Protein AF-A0AAD5UDN9-F1 (afdb_monomer)

Foldseek 3Di:
DVVLLVCLVVDDLPPDPVLVVVVVVDDDDPLVSSLVVCCVPPNHDDPVVSVVVPPDDPPPDDPVNVVVCVVVVHDDPPDDDDDPDDDPDDDDDPDDDDDDPPPD

Secondary structure (DSSP, 8-state):
-HHHHHHHHHS-TTT-HHHHHHHTT--S-HHHHHHHHHHHHT----HHHHHHHHS-------HHHHHHHHHHTPPPTTPPPPP-----SPPPP-PPPPPPTT--

Sequence (104 aa):
MERIFERFDSYDFDKDERFQKGKASLAGDILQIKHFYYSKYFEKFDFQEYLDWKKPKEQKLSFQDIMEKIQKGEEIPGIKQIPNTVHETSSSSNINPIKKPWEQ

Mean predicted aligned error: 13.14 Å

Organism: NCBI:txid261099

pLDDT: mean 83.96, std 6.28, range [60.5, 91.81]

InterPro domains:
  IPR040554 Peroxisomal membrane protein PEX14-like, KPWE domain [PF17733] (59-104)
  IPR058841 PEX14-like, helix-turn-helix domain [PF25871] (2-56)

Solvent-accessible surface area (backbone atoms only — not comparable to full-atom values): 7057 Å² total; per-residue (Å²): 113,70,73,55,51,54,50,59,73,70,50,67,62,84,79,35,63,69,53,51,63,48,51,77,75,52,90,73,62,66,66,61,53,50,50,52,51,45,37,72,76,76,58,75,74,62,69,67,60,50,53,57,67,68,42,78,76,78,82,78,71,50,73,67,57,50,50,51,32,57,76,74,67,49,84,65,88,93,63,81,81,79,73,92,72,74,80,88,68,83,81,76,83,87,73,78,82,77,80,59,96,81,75,119

Structure (mmCIF, N/CA/C/O backbone):
data_AF-A0AAD5UDN9-F1
#
_entry.id   AF-A0AAD5UDN9-F1
#
loop_
_atom_site.group_PDB
_atom_site.id
_atom_site.type_symbol
_atom_site.label_atom_id
_atom_site.label_alt_id
_atom_site.label_comp_id
_atom_site.label_asym_id
_atom_site.label_entity_id
_atom_site.label_seq_id
_atom_site.pdbx_PDB_ins_code
_atom_site.Cartn_x
_atom_site.Cartn_y
_atom_site.Cartn_z
_atom_site.occupancy
_atom_site.B_iso_or_equiv
_atom_site.auth_seq_id
_atom_site.auth_comp_id
_atom_site.auth_asym_id
_atom_site.auth_atom_id
_atom_site.pdbx_PDB_model_num
ATOM 1 N N . MET A 1 1 ? 5.109 10.119 -9.798 1.00 60.50 1 MET A N 1
ATOM 2 C CA . MET A 1 1 ? 5.297 9.022 -8.834 1.00 60.50 1 MET A CA 1
ATOM 3 C C . MET A 1 1 ? 4.543 7.779 -9.294 1.00 60.50 1 MET A C 1
ATOM 5 O O . MET A 1 1 ? 5.191 6.889 -9.818 1.00 60.50 1 MET A O 1
ATOM 9 N N . GLU A 1 2 ? 3.204 7.760 -9.279 1.00 71.12 2 GLU A N 1
ATOM 10 C CA . GLU A 1 2 ? 2.396 6.557 -9.605 1.00 71.12 2 GLU A CA 1
ATOM 11 C C . GLU A 1 2 ? 2.699 5.924 -10.979 1.00 71.12 2 GLU A C 1
ATOM 13 O O . GLU A 1 2 ? 2.887 4.715 -11.075 1.00 71.12 2 GLU A O 1
ATOM 18 N N . ARG A 1 3 ? 2.886 6.738 -12.032 1.00 82.25 3 ARG A N 1
ATOM 19 C CA . ARG A 1 3 ? 3.240 6.240 -13.380 1.00 82.25 3 ARG A CA 1
ATOM 20 C C . ARG A 1 3 ? 4.551 5.444 -13.434 1.00 82.25 3 ARG A C 1
ATOM 22 O O . ARG A 1 3 ? 4.742 4.660 -14.357 1.00 82.25 3 ARG A O 1
ATOM 29 N N . ILE A 1 4 ? 5.485 5.686 -12.512 1.00 86.00 4 ILE A N 1
ATOM 30 C CA . ILE A 1 4 ? 6.769 4.969 -12.466 1.00 86.00 4 ILE A CA 1
ATOM 31 C C . ILE A 1 4 ? 6.551 3.577 -11.869 1.00 86.00 4 ILE A C 1
ATOM 33 O O . ILE A 1 4 ? 7.089 2.608 -12.398 1.00 86.00 4 ILE A O 1
ATOM 37 N N . PHE A 1 5 ? 5.712 3.469 -10.834 1.00 88.19 5 PHE A N 1
ATOM 38 C CA . PHE A 1 5 ? 5.360 2.198 -10.198 1.00 88.19 5 PHE A CA 1
ATOM 39 C C . PHE A 1 5 ? 4.589 1.283 -11.151 1.00 88.19 5 PHE A C 1
ATOM 41 O O . PHE A 1 5 ? 4.925 0.110 -11.273 1.00 88.19 5 PHE A O 1
ATOM 48 N N . GLU A 1 6 ? 3.635 1.834 -11.907 1.00 87.06 6 GLU A N 1
ATOM 49 C CA . GLU A 1 6 ? 2.910 1.092 -12.948 1.00 87.06 6 GLU A CA 1
ATOM 50 C C . GLU A 1 6 ? 3.853 0.556 -14.031 1.00 87.06 6 GLU A C 1
ATOM 52 O O . GLU A 1 6 ? 3.764 -0.604 -14.431 1.00 87.06 6 GLU A O 1
ATOM 57 N N . ARG A 1 7 ? 4.799 1.388 -14.486 1.00 89.06 7 ARG A N 1
ATOM 58 C CA . ARG A 1 7 ? 5.800 0.975 -15.478 1.00 89.06 7 ARG A CA 1
ATOM 59 C C . ARG A 1 7 ? 6.713 -0.114 -14.936 1.00 89.06 7 ARG A C 1
ATOM 61 O O . ARG A 1 7 ? 6.975 -1.073 -15.656 1.00 89.06 7 ARG A O 1
ATOM 68 N N . PHE A 1 8 ? 7.150 0.017 -13.685 1.00 90.44 8 PHE A N 1
ATOM 69 C CA . PHE A 1 8 ? 7.945 -0.991 -12.993 1.00 90.44 8 PHE A CA 1
ATOM 70 C C . PHE A 1 8 ? 7.213 -2.338 -12.905 1.00 90.44 8 PHE A C 1
ATOM 72 O O . PHE A 1 8 ? 7.814 -3.361 -13.220 1.00 90.44 8 PHE A O 1
ATOM 79 N N . ASP A 1 9 ? 5.921 -2.350 -12.559 1.00 87.88 9 ASP A N 1
ATOM 80 C CA . ASP A 1 9 ? 5.119 -3.583 -12.482 1.00 87.88 9 ASP A CA 1
ATOM 81 C C . ASP A 1 9 ? 4.825 -4.184 -13.868 1.00 87.88 9 ASP A C 1
ATOM 83 O O . ASP A 1 9 ? 4.791 -5.403 -14.022 1.00 87.88 9 ASP A O 1
ATOM 87 N N . SER A 1 10 ? 4.659 -3.342 -14.893 1.00 89.62 10 SER A N 1
ATOM 88 C CA . SER A 1 10 ? 4.441 -3.785 -16.280 1.00 89.62 10 SER A CA 1
ATOM 89 C C . SER A 1 10 ? 5.710 -4.267 -16.994 1.00 89.62 10 SER A C 1
ATOM 91 O O . SER A 1 10 ? 5.630 -4.822 -18.092 1.00 89.62 10 SER A O 1
ATOM 93 N N . TYR A 1 11 ? 6.886 -4.018 -16.413 1.00 89.12 11 TYR A N 1
ATOM 94 C CA . TYR A 1 11 ? 8.158 -4.318 -17.051 1.00 89.12 11 TYR A CA 1
ATOM 95 C C . TYR A 1 11 ? 8.469 -5.819 -17.008 1.00 89.12 11 TYR A C 1
ATOM 97 O O . TYR A 1 11 ? 8.451 -6.462 -15.958 1.00 89.12 11 TYR A O 1
ATOM 105 N N . ASP A 1 12 ? 8.805 -6.378 -18.169 1.00 89.06 12 ASP A N 1
ATOM 106 C CA . ASP A 1 12 ? 9.090 -7.802 -18.334 1.00 89.06 12 ASP A CA 1
ATOM 107 C C . ASP A 1 12 ? 10.557 -8.117 -17.986 1.00 89.06 12 ASP A C 1
ATOM 109 O O . ASP A 1 12 ? 11.443 -8.153 -18.843 1.00 89.06 12 ASP A O 1
ATOM 113 N N . PHE A 1 13 ? 10.814 -8.337 -16.695 1.00 87.69 13 PHE A N 1
ATOM 114 C CA . PHE A 1 13 ? 12.138 -8.705 -16.175 1.00 87.69 13 PHE A CA 1
ATOM 115 C C . PHE A 1 13 ? 12.612 -10.098 -16.621 1.00 87.69 13 PHE A C 1
ATOM 117 O O . PHE A 1 13 ? 13.796 -10.412 -16.477 1.00 87.69 13 PHE A O 1
ATOM 124 N N . ASP A 1 14 ? 11.721 -10.952 -17.128 1.00 86.12 14 ASP A N 1
ATOM 125 C CA . ASP A 1 14 ? 12.066 -12.320 -17.524 1.00 86.12 14 ASP A CA 1
ATOM 126 C C . ASP A 1 14 ? 12.616 -12.392 -18.948 1.00 86.12 14 ASP A C 1
ATOM 128 O O . ASP A 1 14 ? 13.490 -13.215 -19.223 1.00 86.12 14 ASP A O 1
ATOM 132 N N . LYS A 1 15 ? 12.205 -11.471 -19.825 1.00 88.19 15 LYS A N 1
ATOM 133 C CA . LYS A 1 15 ? 12.804 -11.323 -21.161 1.00 88.19 15 LYS A CA 1
ATOM 134 C C . LYS A 1 15 ? 14.144 -10.589 -21.168 1.00 88.19 15 LYS A C 1
ATOM 136 O O . LYS A 1 15 ? 14.882 -10.702 -22.146 1.00 88.19 15 LYS A O 1
ATOM 141 N N . ASP A 1 16 ? 14.475 -9.833 -20.123 1.00 89.06 16 ASP A N 1
ATOM 142 C CA . ASP A 1 16 ? 15.747 -9.109 -20.071 1.00 89.06 16 ASP A CA 1
ATOM 143 C C . ASP A 1 16 ? 16.912 -10.029 -19.656 1.00 89.06 16 ASP A C 1
ATOM 145 O O . ASP A 1 16 ? 17.125 -10.340 -18.480 1.00 89.06 16 ASP A O 1
ATOM 149 N N . GLU A 1 17 ? 17.731 -10.425 -20.634 1.00 87.44 17 GLU A N 1
ATOM 150 C CA . GLU A 1 17 ? 18.918 -11.249 -20.396 1.00 87.44 17 GLU A CA 1
ATOM 151 C C . GLU A 1 17 ? 19.942 -10.611 -19.450 1.00 87.44 17 GLU A C 1
ATOM 153 O O . GLU A 1 17 ? 20.649 -11.329 -18.737 1.00 87.44 17 GLU A O 1
ATOM 158 N N . ARG A 1 18 ? 20.070 -9.277 -19.446 1.00 85.88 18 ARG A N 1
ATOM 159 C CA . ARG A 1 18 ? 21.033 -8.573 -18.583 1.00 85.88 18 ARG A CA 1
ATOM 160 C C . ARG A 1 18 ? 20.602 -8.687 -17.132 1.00 85.88 18 ARG A C 1
ATOM 162 O O . ARG A 1 18 ? 21.443 -8.922 -16.262 1.00 85.88 18 ARG A O 1
ATOM 169 N N . PHE A 1 19 ? 19.299 -8.565 -16.893 1.00 89.31 19 PHE A N 1
ATOM 170 C CA . PHE A 1 19 ? 18.721 -8.773 -15.576 1.00 89.31 19 PHE A CA 1
ATOM 171 C C . PHE A 1 19 ? 18.906 -10.220 -15.113 1.00 89.31 19 PHE A C 1
ATOM 173 O O . PHE A 1 19 ? 19.415 -10.437 -14.018 1.00 89.31 19 PHE A O 1
ATOM 180 N N . GLN A 1 20 ? 18.583 -11.212 -15.948 1.00 87.75 20 GLN A N 1
ATOM 181 C CA . GLN A 1 20 ? 18.685 -12.630 -15.569 1.00 87.75 20 GLN A CA 1
ATOM 182 C C . GLN A 1 20 ? 20.132 -13.074 -15.303 1.00 87.75 20 GLN A C 1
ATOM 184 O O . GLN A 1 20 ? 20.402 -13.730 -14.295 1.00 87.75 20 GLN A O 1
ATOM 189 N N . LYS A 1 21 ? 21.083 -12.652 -16.150 1.00 87.00 21 LYS A N 1
ATOM 190 C CA . LYS A 1 21 ? 22.521 -12.900 -15.936 1.00 87.00 21 LYS A CA 1
ATOM 191 C C . LYS A 1 21 ? 23.007 -12.265 -14.629 1.00 87.00 21 LYS A C 1
ATOM 193 O O . LYS A 1 21 ? 23.747 -12.898 -13.882 1.00 87.00 21 LYS A O 1
ATOM 198 N N . GLY A 1 22 ? 22.563 -11.041 -14.329 1.00 83.88 22 GLY A N 1
ATOM 199 C CA . GLY A 1 22 ? 22.891 -10.351 -13.079 1.00 83.88 22 GLY A CA 1
ATOM 200 C C . GLY A 1 22 ? 22.257 -11.001 -11.846 1.00 83.88 22 GLY A C 1
ATOM 201 O O . GLY A 1 22 ? 22.934 -11.203 -10.842 1.00 83.88 22 GLY A O 1
ATOM 202 N N . LYS A 1 23 ? 20.982 -11.392 -11.933 1.00 84.00 23 LYS A N 1
ATOM 203 C CA . LYS A 1 23 ? 20.211 -12.023 -10.853 1.00 84.00 23 LYS A CA 1
ATOM 204 C C . LYS A 1 23 ? 20.863 -13.312 -10.348 1.00 84.00 23 LYS A C 1
ATOM 206 O O . LYS A 1 23 ? 20.843 -13.546 -9.149 1.00 84.00 23 LYS A O 1
ATOM 211 N N . ALA A 1 24 ? 21.482 -14.108 -11.222 1.00 81.50 24 ALA A N 1
ATOM 212 C CA . ALA A 1 24 ? 22.198 -15.323 -10.819 1.00 81.50 24 ALA A CA 1
ATOM 213 C C . ALA A 1 24 ? 23.423 -15.049 -9.923 1.00 81.50 24 ALA A C 1
ATOM 215 O O . ALA A 1 24 ? 23.836 -15.920 -9.162 1.00 81.50 24 ALA A O 1
ATOM 216 N N . SER A 1 25 ? 24.000 -13.847 -10.008 1.00 81.19 25 SER A N 1
ATOM 217 C CA . SER A 1 25 ? 25.181 -13.451 -9.237 1.00 81.19 25 SER A CA 1
ATOM 218 C C . SER A 1 25 ? 24.844 -12.691 -7.951 1.00 81.19 25 SER A C 1
ATOM 220 O O . SER A 1 25 ? 25.738 -12.473 -7.133 1.00 81.19 25 SER A O 1
ATOM 222 N N . LEU A 1 26 ? 23.594 -12.253 -7.776 1.00 82.62 26 LEU A N 1
ATOM 223 C CA . LEU A 1 26 ? 23.148 -11.524 -6.592 1.00 82.62 26 LEU A CA 1
ATOM 224 C C . LEU A 1 26 ? 22.384 -12.464 -5.657 1.00 82.62 26 LEU A C 1
ATOM 226 O O . LEU A 1 26 ? 21.389 -13.070 -6.042 1.00 82.62 26 LEU A O 1
ATOM 230 N N . ALA A 1 27 ? 22.813 -12.528 -4.399 1.00 76.94 27 ALA A N 1
ATOM 231 C CA . ALA A 1 27 ? 22.027 -13.122 -3.326 1.00 76.94 27 ALA A CA 1
ATOM 232 C C . ALA A 1 27 ? 21.176 -12.022 -2.675 1.00 76.94 27 ALA A C 1
ATOM 234 O O . ALA A 1 27 ? 21.721 -11.051 -2.150 1.00 76.94 27 ALA A O 1
ATOM 235 N N . GLY A 1 28 ? 19.850 -12.143 -2.728 1.00 79.38 28 GLY A N 1
ATOM 236 C CA . GLY A 1 28 ? 18.947 -11.158 -2.133 1.00 79.38 28 GLY A CA 1
ATOM 237 C C . GLY A 1 28 ? 17.495 -11.327 -2.563 1.00 79.38 28 GLY A C 1
ATOM 238 O O . GLY A 1 28 ? 17.175 -12.166 -3.406 1.00 79.38 28 GLY A O 1
ATOM 239 N N . ASP A 1 29 ? 16.620 -10.511 -1.975 1.00 87.38 29 ASP A N 1
ATOM 240 C CA . ASP A 1 29 ? 15.215 -10.464 -2.362 1.00 87.38 29 ASP A CA 1
ATOM 241 C C . ASP A 1 29 ? 15.084 -9.966 -3.807 1.00 87.38 29 ASP A C 1
ATOM 243 O O . ASP A 1 29 ? 15.628 -8.928 -4.203 1.00 87.38 29 ASP A O 1
ATOM 247 N N . ILE A 1 30 ? 14.336 -10.720 -4.609 1.00 87.94 30 ILE A N 1
ATOM 248 C CA . ILE A 1 30 ? 14.166 -10.458 -6.033 1.00 87.94 30 ILE A CA 1
ATOM 249 C C . ILE A 1 30 ? 13.556 -9.079 -6.281 1.0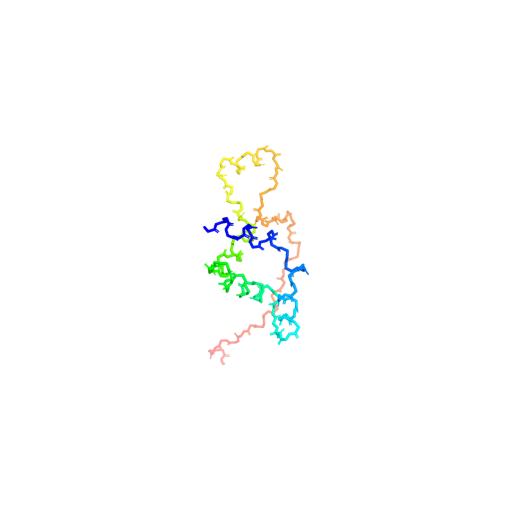0 87.94 30 ILE A C 1
ATOM 251 O O . ILE A 1 30 ? 13.882 -8.438 -7.278 1.00 87.94 30 ILE A O 1
ATOM 255 N N . LEU A 1 31 ? 12.700 -8.604 -5.374 1.00 89.44 31 LEU A N 1
ATOM 256 C CA . LEU A 1 31 ? 12.033 -7.317 -5.505 1.00 89.44 31 LEU A CA 1
ATOM 257 C C . LEU A 1 31 ? 13.017 -6.151 -5.334 1.00 89.44 31 LEU A C 1
ATOM 259 O O . LEU A 1 31 ? 12.978 -5.195 -6.110 1.00 89.44 31 LEU A O 1
ATOM 263 N N . GLN A 1 32 ? 13.954 -6.267 -4.391 1.00 87.06 32 GLN A N 1
ATOM 264 C CA . GLN A 1 32 ? 15.025 -5.286 -4.200 1.00 87.06 32 GLN A CA 1
ATOM 265 C C . GLN A 1 32 ? 15.990 -5.270 -5.390 1.00 87.06 32 GLN A C 1
ATOM 267 O O . GLN A 1 32 ? 16.401 -4.202 -5.844 1.00 87.06 32 GLN A O 1
ATOM 272 N N . ILE A 1 33 ? 16.305 -6.444 -5.947 1.00 89.56 33 ILE A N 1
ATOM 273 C CA . ILE A 1 33 ? 17.151 -6.563 -7.143 1.00 89.56 33 ILE A CA 1
ATOM 274 C C . ILE A 1 33 ? 16.458 -5.929 -8.360 1.00 89.56 33 ILE A C 1
ATOM 276 O O . ILE A 1 33 ? 17.091 -5.171 -9.098 1.00 89.56 33 ILE A O 1
ATOM 280 N N . LYS A 1 34 ? 15.152 -6.177 -8.547 1.00 90.19 34 LYS A N 1
ATOM 281 C CA . LYS A 1 34 ? 14.338 -5.524 -9.588 1.00 90.19 34 LYS A CA 1
ATOM 282 C C . LYS A 1 34 ? 14.345 -4.006 -9.425 1.00 90.19 34 LYS A C 1
ATOM 284 O O . LYS A 1 34 ? 14.631 -3.303 -10.392 1.00 90.19 34 LYS A O 1
ATOM 289 N N . HIS A 1 35 ? 14.092 -3.507 -8.213 1.00 89.25 35 HIS A N 1
ATOM 290 C CA . HIS A 1 35 ? 14.139 -2.076 -7.905 1.00 89.25 35 HIS A CA 1
ATOM 291 C C . HIS A 1 35 ? 15.505 -1.476 -8.260 1.00 89.25 35 HIS A C 1
ATOM 293 O O . HIS A 1 35 ? 15.578 -0.469 -8.960 1.00 89.25 35 HIS A O 1
ATOM 299 N N . PHE A 1 36 ? 16.597 -2.104 -7.814 1.00 89.19 36 PHE A N 1
ATOM 300 C CA . PHE A 1 36 ? 17.951 -1.620 -8.082 1.00 89.19 36 PHE A CA 1
ATOM 301 C C . PHE A 1 36 ? 18.259 -1.571 -9.582 1.00 89.19 36 PHE A C 1
ATOM 303 O O . PHE A 1 36 ? 18.798 -0.577 -10.071 1.00 89.19 36 PHE A O 1
ATOM 310 N N . TYR A 1 37 ? 17.883 -2.614 -10.326 1.00 90.06 37 TYR A N 1
ATOM 311 C CA . TYR A 1 37 ? 18.036 -2.643 -11.778 1.00 90.06 37 TYR A CA 1
ATOM 312 C C . TYR A 1 37 ? 17.258 -1.506 -12.440 1.00 90.06 37 TYR A C 1
ATOM 314 O O . TYR A 1 37 ? 17.825 -0.722 -13.202 1.00 90.06 37 TYR A O 1
ATOM 322 N N . TYR A 1 38 ? 15.978 -1.367 -12.106 1.00 88.06 38 TYR A N 1
ATOM 323 C CA . TYR A 1 38 ? 15.128 -0.354 -12.715 1.00 88.06 38 TYR A CA 1
ATOM 324 C C . TYR A 1 38 ? 15.602 1.069 -12.381 1.00 88.06 38 TYR A C 1
ATOM 326 O O . TYR A 1 38 ? 15.706 1.913 -13.271 1.00 88.06 38 TYR A O 1
ATOM 334 N N . SER A 1 39 ? 16.004 1.306 -11.128 1.00 88.69 39 SER A N 1
ATOM 335 C CA . SER A 1 39 ? 16.589 2.575 -10.686 1.00 88.69 39 SER A CA 1
ATOM 336 C C . SER A 1 39 ? 17.910 2.902 -11.384 1.00 88.69 39 SER A C 1
ATOM 338 O O . SER A 1 39 ? 18.256 4.079 -11.490 1.00 88.69 39 SER A O 1
ATOM 340 N N . LYS A 1 40 ? 18.672 1.893 -11.822 1.00 86.88 40 LYS A N 1
ATOM 341 C CA . LYS A 1 40 ? 19.956 2.079 -12.508 1.00 86.88 40 LYS A CA 1
ATOM 342 C C . LYS A 1 40 ? 19.793 2.449 -13.983 1.00 86.88 40 LYS A C 1
ATOM 344 O O . LYS A 1 40 ? 20.614 3.207 -14.492 1.00 86.88 40 LYS A O 1
ATOM 349 N N . TYR A 1 41 ? 18.789 1.900 -14.667 1.00 81.94 41 TYR A N 1
ATOM 350 C CA . TYR A 1 41 ? 18.650 2.031 -16.126 1.00 81.94 41 TYR A CA 1
ATOM 351 C C . TYR A 1 41 ? 17.543 2.978 -16.588 1.00 81.94 41 TYR A C 1
ATOM 353 O O . TYR A 1 41 ? 17.615 3.461 -17.716 1.00 81.94 41 TYR A O 1
ATOM 361 N N . PHE A 1 42 ? 16.543 3.249 -15.752 1.00 82.94 42 PHE A N 1
ATOM 362 C CA . PHE A 1 42 ? 15.403 4.083 -16.125 1.00 82.94 42 PHE A CA 1
ATOM 363 C C . PHE A 1 42 ? 15.348 5.344 -15.273 1.00 82.94 42 PHE A C 1
ATOM 365 O O . PHE A 1 42 ? 15.820 6.402 -15.680 1.00 82.94 42 PHE A O 1
ATOM 372 N N . GLU A 1 43 ? 14.766 5.230 -14.085 1.00 80.50 43 GLU A N 1
ATOM 373 C CA . GLU A 1 43 ? 14.503 6.359 -13.208 1.00 80.50 43 GLU A CA 1
ATOM 374 C C . GLU A 1 43 ? 14.562 5.887 -11.760 1.00 80.50 43 GLU A C 1
ATOM 376 O O . GLU A 1 43 ? 14.027 4.831 -11.413 1.00 80.50 43 GLU A O 1
ATOM 381 N N . LYS A 1 44 ? 15.242 6.663 -10.916 1.00 87.25 44 LYS A N 1
ATOM 382 C CA . LYS A 1 44 ? 15.315 6.400 -9.480 1.00 87.25 44 LYS A CA 1
ATOM 383 C C . LYS A 1 44 ? 13.973 6.729 -8.830 1.00 87.25 44 LYS A C 1
ATOM 385 O O . LYS A 1 44 ? 13.430 7.808 -9.049 1.00 87.25 44 LYS A O 1
ATOM 390 N N . PHE A 1 45 ? 13.468 5.822 -8.009 1.00 87.06 45 PHE A N 1
ATOM 391 C CA . PHE A 1 45 ? 12.280 6.039 -7.192 1.00 87.06 45 PHE A CA 1
ATOM 392 C C . PHE A 1 45 ? 12.493 5.431 -5.807 1.00 87.06 45 PHE A C 1
ATOM 394 O O . PHE A 1 45 ? 13.458 4.697 -5.599 1.00 87.06 45 PHE A O 1
ATOM 401 N N . ASP A 1 46 ? 11.641 5.794 -4.852 1.00 89.44 46 ASP A N 1
ATOM 402 C CA . ASP A 1 46 ? 11.755 5.305 -3.484 1.00 89.44 46 ASP A CA 1
ATOM 403 C C . ASP A 1 46 ? 11.076 3.933 -3.329 1.00 89.44 46 ASP A C 1
ATOM 405 O O . ASP A 1 46 ? 9.920 3.733 -3.714 1.00 89.44 46 ASP A O 1
ATOM 409 N N . PHE A 1 47 ? 11.808 2.967 -2.770 1.00 88.25 47 PHE A N 1
ATOM 410 C CA . PHE A 1 47 ? 11.302 1.608 -2.588 1.00 88.25 47 PHE A CA 1
ATOM 411 C C . PHE A 1 47 ? 10.172 1.535 -1.555 1.00 88.25 47 PHE A C 1
ATOM 413 O O . PHE A 1 47 ? 9.235 0.750 -1.716 1.00 88.25 47 PHE A O 1
ATOM 420 N N . GLN A 1 48 ? 10.249 2.352 -0.504 1.00 88.31 48 GLN A N 1
ATOM 421 C CA . GLN A 1 48 ? 9.242 2.403 0.547 1.00 88.31 48 GLN A CA 1
ATOM 422 C C . GLN A 1 48 ? 7.928 2.970 0.002 1.00 88.31 48 GLN A C 1
ATOM 424 O O . GLN A 1 48 ? 6.863 2.427 0.292 1.00 88.31 48 GLN A O 1
ATOM 429 N N . GLU A 1 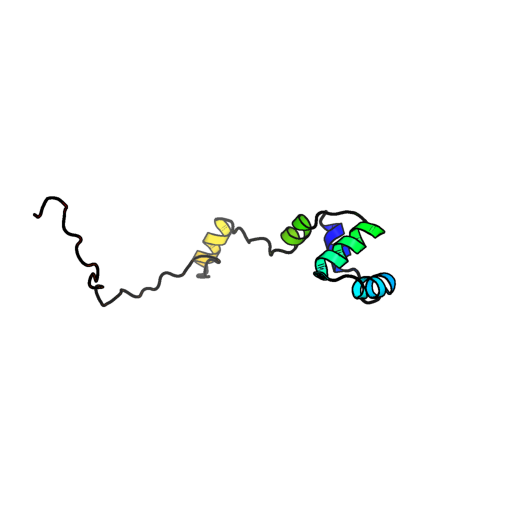49 ? 8.009 3.984 -0.860 1.00 88.50 49 GLU A N 1
ATOM 430 C CA . GLU A 1 49 ? 6.848 4.559 -1.543 1.00 88.50 49 GLU A CA 1
ATOM 431 C C . GLU A 1 49 ? 6.157 3.540 -2.467 1.00 88.50 49 GLU A C 1
ATOM 433 O O . GLU A 1 49 ? 4.929 3.457 -2.479 1.00 88.50 49 GLU A O 1
ATOM 438 N N . TYR A 1 50 ? 6.919 2.694 -3.173 1.00 88.94 50 TYR A N 1
ATOM 439 C CA . TYR A 1 50 ? 6.351 1.587 -3.958 1.00 88.94 50 TYR A CA 1
ATOM 440 C C . TYR A 1 50 ? 5.626 0.561 -3.077 1.00 88.94 50 TYR A C 1
ATOM 442 O O . TYR A 1 50 ? 4.533 0.106 -3.424 1.00 88.94 50 TYR A O 1
ATOM 450 N N . LEU A 1 51 ? 6.204 0.196 -1.927 1.00 89.69 51 LEU A N 1
ATOM 451 C CA . LEU A 1 51 ? 5.549 -0.720 -0.989 1.00 89.69 51 LEU A CA 1
ATOM 452 C C . LEU A 1 51 ? 4.249 -0.129 -0.442 1.00 89.69 51 LEU A C 1
ATOM 454 O O . LEU A 1 51 ? 3.264 -0.854 -0.311 1.00 89.69 51 LEU A O 1
ATOM 458 N N . ASP A 1 52 ? 4.229 1.168 -0.146 1.00 88.50 52 ASP A N 1
ATOM 459 C CA . ASP A 1 52 ? 3.030 1.856 0.326 1.00 88.50 52 ASP A CA 1
ATOM 460 C C . ASP A 1 52 ? 1.969 1.993 -0.772 1.00 88.50 52 ASP A C 1
ATOM 462 O O . ASP A 1 52 ? 0.789 1.789 -0.495 1.00 88.50 52 ASP A O 1
ATOM 466 N N . TRP A 1 53 ? 2.374 2.234 -2.021 1.00 87.56 53 TRP A N 1
ATOM 467 C CA . TRP A 1 53 ? 1.478 2.218 -3.182 1.00 87.56 53 TRP A CA 1
ATOM 468 C C . TRP A 1 53 ? 0.865 0.832 -3.433 1.00 87.56 53 TRP A C 1
ATOM 470 O O . TRP A 1 53 ? -0.299 0.726 -3.815 1.00 87.56 53 TRP A O 1
ATOM 480 N N . LYS A 1 54 ? 1.628 -0.239 -3.181 1.00 86.38 54 LYS A N 1
ATOM 481 C CA . LYS A 1 54 ? 1.169 -1.624 -3.348 1.00 86.38 54 LYS A CA 1
ATOM 482 C C . LYS A 1 54 ? 0.230 -2.087 -2.235 1.00 86.38 54 LYS A C 1
ATOM 484 O O . LYS A 1 54 ? -0.551 -3.019 -2.443 1.00 86.38 54 LYS A O 1
ATOM 489 N N . LYS A 1 55 ? 0.304 -1.481 -1.045 1.00 84.75 55 LYS A N 1
ATOM 490 C CA . LYS A 1 55 ? -0.646 -1.782 0.030 1.00 84.75 55 LYS A CA 1
ATOM 491 C C . LYS A 1 55 ? -2.048 -1.395 -0.445 1.00 84.75 55 LYS A C 1
ATOM 493 O O . LYS A 1 55 ? -2.226 -0.302 -0.982 1.00 84.75 55 LYS A O 1
ATOM 498 N N . PRO A 1 56 ? -3.058 -2.259 -0.242 1.00 78.00 56 PRO A N 1
ATOM 499 C CA . PRO A 1 56 ? -4.426 -1.882 -0.545 1.00 78.00 56 PRO A CA 1
ATOM 500 C C . PRO A 1 56 ? -4.748 -0.631 0.266 1.00 78.00 56 PRO A C 1
ATOM 502 O O . PRO A 1 56 ? -4.617 -0.625 1.492 1.00 78.00 56 PRO A O 1
ATOM 505 N N . LYS A 1 57 ? -5.111 0.446 -0.432 1.00 72.25 57 LYS A N 1
ATOM 506 C CA . LYS A 1 57 ? -5.460 1.713 0.199 1.00 72.25 57 LYS A CA 1
ATOM 507 C C . LYS A 1 57 ? -6.608 1.438 1.160 1.00 72.25 57 LYS A C 1
ATOM 509 O O . LYS A 1 57 ? -7.689 1.042 0.728 1.00 72.25 57 LYS A O 1
ATOM 514 N N . GLU A 1 58 ? -6.336 1.585 2.453 1.00 70.81 58 GLU A N 1
ATOM 515 C CA . GLU A 1 58 ? -7.317 1.348 3.504 1.00 70.81 58 GLU A CA 1
ATOM 516 C C . GLU A 1 58 ? -8.571 2.163 3.176 1.00 70.81 58 GLU A C 1
ATOM 518 O O . GLU A 1 58 ? -8.510 3.389 3.028 1.00 70.81 58 GLU A O 1
ATOM 523 N N . GLN A 1 59 ? -9.689 1.467 2.955 1.00 66.12 59 GLN A N 1
ATOM 524 C CA . GLN A 1 59 ? -10.946 2.106 2.595 1.00 66.12 59 GLN A CA 1
ATOM 525 C C . GLN A 1 59 ? -11.466 2.848 3.822 1.00 66.12 59 GLN A C 1
ATOM 527 O O . GLN A 1 59 ? -12.167 2.293 4.664 1.00 66.12 59 GLN A O 1
ATOM 532 N N . LYS A 1 60 ? -11.096 4.122 3.936 1.00 73.69 60 LYS A N 1
ATOM 533 C CA . LYS A 1 60 ? -11.709 5.039 4.892 1.00 73.69 60 LYS A CA 1
ATOM 534 C C . LYS A 1 60 ? -13.124 5.323 4.400 1.00 73.69 60 LYS A C 1
ATOM 536 O O . LYS A 1 60 ? -13.309 6.151 3.514 1.00 73.69 60 LYS A O 1
ATOM 541 N N . LEU A 1 61 ? -14.096 4.588 4.933 1.00 79.75 61 LEU A N 1
ATOM 542 C CA . LEU A 1 61 ? -15.512 4.825 4.663 1.00 79.75 61 LEU A CA 1
ATOM 543 C C . LEU A 1 61 ? -15.916 6.186 5.245 1.00 79.75 61 LEU A C 1
ATOM 545 O O . LEU A 1 61 ? -15.552 6.513 6.379 1.00 79.75 61 LEU A O 1
ATOM 549 N N . SER A 1 62 ? -16.659 6.981 4.473 1.00 87.12 62 SER A N 1
ATOM 550 C CA . SER A 1 62 ? -17.292 8.197 4.984 1.00 87.12 62 SER A CA 1
ATOM 551 C C . SER A 1 62 ? -18.410 7.834 5.961 1.00 87.12 62 SER A C 1
ATOM 553 O O . SER A 1 62 ? -18.977 6.744 5.906 1.00 87.12 62 SER A O 1
ATOM 555 N N . PHE A 1 63 ? -18.792 8.770 6.834 1.00 88.44 63 PHE A N 1
ATOM 556 C CA . PHE A 1 63 ? -19.947 8.592 7.717 1.00 88.44 63 PHE A CA 1
ATOM 557 C C . PHE A 1 63 ? -21.226 8.236 6.940 1.00 88.44 63 PHE A C 1
ATOM 559 O O . PHE A 1 63 ? -22.022 7.428 7.410 1.00 88.44 63 PHE A O 1
ATOM 566 N N . GLN A 1 64 ? -21.402 8.807 5.743 1.00 91.81 64 GLN A N 1
ATOM 567 C CA . GLN A 1 64 ? -22.535 8.493 4.866 1.00 91.81 64 GLN A CA 1
ATOM 568 C C . GLN A 1 64 ? -22.497 7.036 4.390 1.00 91.81 64 GLN A C 1
ATOM 570 O O . GLN A 1 64 ? -23.492 6.335 4.544 1.00 91.81 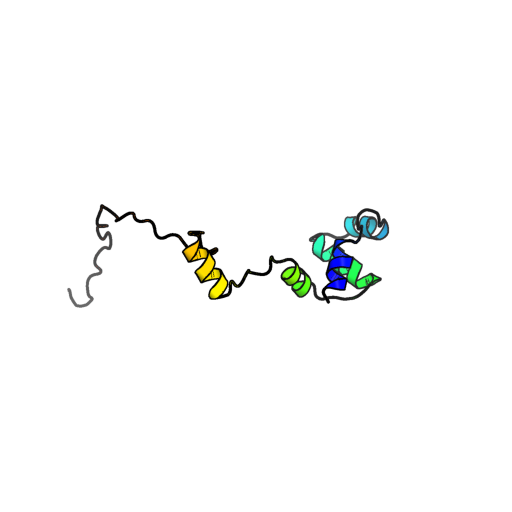64 GLN A O 1
ATOM 575 N N . ASP A 1 65 ? -21.342 6.558 3.924 1.00 87.38 65 ASP A N 1
ATOM 576 C CA . ASP A 1 65 ? -21.163 5.166 3.489 1.00 87.38 65 ASP A CA 1
ATOM 577 C C . ASP A 1 65 ? -21.394 4.182 4.648 1.00 87.38 65 ASP A C 1
ATOM 579 O O . ASP A 1 65 ? -21.964 3.106 4.471 1.00 87.38 65 ASP A O 1
ATOM 583 N N . ILE A 1 66 ? -20.970 4.557 5.862 1.00 87.94 66 ILE A N 1
ATOM 584 C CA . ILE A 1 66 ? -21.213 3.771 7.079 1.00 87.94 66 ILE A CA 1
ATOM 585 C C . ILE A 1 66 ? -22.712 3.729 7.396 1.00 87.94 66 ILE A C 1
ATOM 58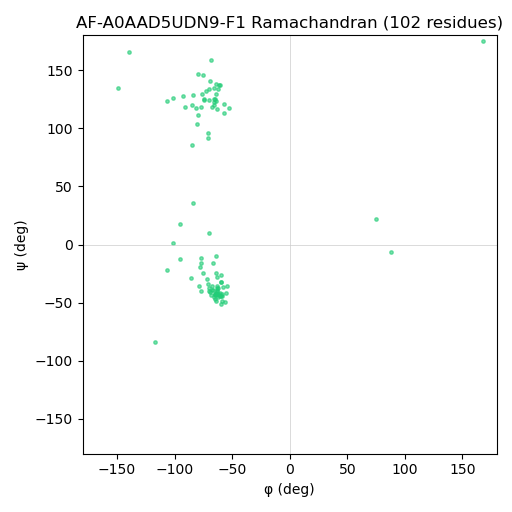7 O O . ILE A 1 66 ? -23.239 2.659 7.694 1.00 87.94 66 ILE A O 1
ATOM 591 N N . MET A 1 67 ? -23.413 4.862 7.317 1.00 90.69 67 MET A N 1
ATOM 592 C CA . MET A 1 67 ? -24.860 4.916 7.543 1.00 90.69 67 MET A CA 1
ATOM 593 C C . MET A 1 67 ? -25.633 4.069 6.530 1.00 90.69 67 MET A C 1
ATOM 595 O O . MET A 1 67 ? -26.530 3.326 6.925 1.00 90.69 67 MET A O 1
ATOM 599 N N . GLU A 1 68 ? -25.262 4.124 5.252 1.00 91.25 68 GLU A N 1
ATOM 600 C CA . GLU A 1 68 ? -25.872 3.293 4.212 1.00 91.25 68 GLU A CA 1
ATOM 601 C C . GLU A 1 68 ? -25.641 1.799 4.484 1.00 91.25 68 GLU A C 1
ATOM 603 O O . GLU A 1 68 ? -26.579 1.003 4.423 1.00 91.25 68 GLU A O 1
ATOM 608 N N . LYS A 1 69 ? -24.421 1.414 4.880 1.00 88.88 69 LYS A N 1
ATOM 609 C CA . LYS A 1 69 ? -24.105 0.035 5.286 1.00 88.88 69 LYS A CA 1
ATOM 610 C C . LYS A 1 69 ? -24.951 -0.437 6.465 1.00 88.88 69 LYS A C 1
ATOM 612 O O . LYS A 1 69 ? -25.472 -1.550 6.417 1.00 88.88 69 LYS A O 1
ATOM 617 N N . ILE A 1 70 ? -25.144 0.412 7.478 1.00 89.69 70 ILE A N 1
ATOM 618 C CA . ILE A 1 70 ? -26.013 0.113 8.628 1.00 89.69 70 ILE A CA 1
ATOM 619 C C . ILE A 1 70 ? -27.463 -0.074 8.171 1.00 89.69 70 ILE A C 1
ATOM 621 O O . ILE A 1 70 ? -28.105 -1.043 8.570 1.00 89.69 70 ILE A O 1
ATOM 625 N N . GLN A 1 71 ? -27.975 0.811 7.309 1.00 91.69 71 GLN A N 1
ATOM 626 C CA . GLN A 1 71 ? -29.337 0.707 6.772 1.00 91.69 71 GLN A CA 1
ATOM 627 C C . GLN A 1 71 ? -29.541 -0.559 5.935 1.00 91.69 71 GLN A C 1
ATOM 629 O O . GLN A 1 71 ? -30.600 -1.181 6.0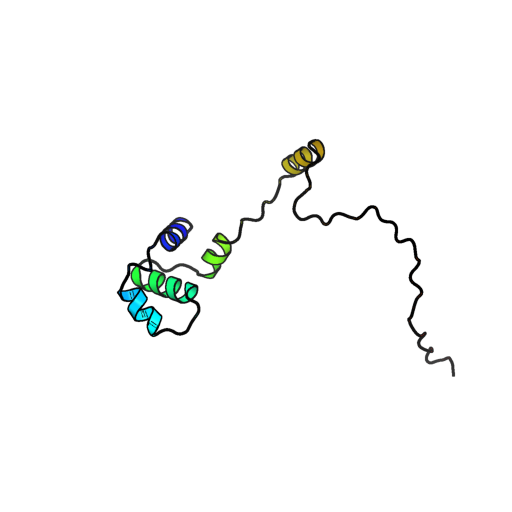04 1.00 91.69 71 GLN A O 1
ATOM 634 N N . LYS A 1 72 ? -28.523 -0.957 5.169 1.00 90.94 72 LYS A N 1
ATOM 635 C CA . LYS A 1 72 ? -28.524 -2.173 4.349 1.00 90.94 72 LYS A CA 1
ATOM 636 C C . LYS A 1 72 ? -28.309 -3.451 5.172 1.00 90.94 72 LYS A C 1
ATOM 638 O O . LYS A 1 72 ? -28.587 -4.541 4.677 1.00 90.94 72 LYS A O 1
ATOM 643 N N . GLY A 1 73 ? -27.835 -3.329 6.413 1.00 87.88 73 GLY A N 1
ATOM 644 C CA . GLY A 1 73 ? -27.493 -4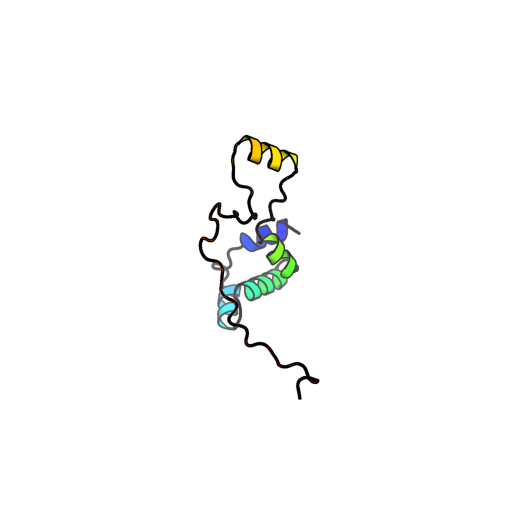.458 7.281 1.00 87.88 73 GLY A CA 1
ATOM 645 C C . GLY A 1 73 ? -26.184 -5.156 6.898 1.00 87.88 73 GLY A C 1
ATOM 646 O O . GLY A 1 73 ? -25.994 -6.321 7.237 1.00 87.88 73 GLY A O 1
ATOM 647 N N . GLU A 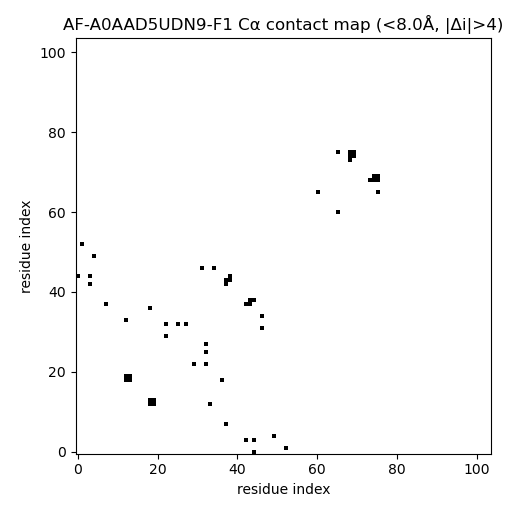1 74 ? -25.291 -4.473 6.177 1.00 85.31 74 GLU A N 1
ATOM 648 C CA . GLU A 1 74 ? -23.956 -4.990 5.873 1.00 85.31 74 GLU A CA 1
ATOM 649 C C . GLU A 1 74 ? -23.009 -4.811 7.062 1.00 85.31 74 GLU A C 1
ATOM 651 O O . GLU A 1 74 ? -23.065 -3.824 7.800 1.00 85.31 74 GLU A O 1
ATOM 656 N N . GLU A 1 75 ? -22.080 -5.749 7.219 1.00 82.69 75 GLU A N 1
ATOM 657 C CA . GLU A 1 75 ? -21.032 -5.644 8.225 1.00 82.69 75 GLU A CA 1
ATOM 658 C C . GLU A 1 75 ? -20.029 -4.527 7.898 1.00 82.69 75 GLU A C 1
ATOM 660 O O . GLU A 1 75 ? -19.647 -4.286 6.746 1.00 82.69 75 GLU A O 1
ATOM 665 N N . ILE A 1 76 ? -19.600 -3.821 8.945 1.00 79.94 76 ILE A N 1
ATOM 666 C CA . ILE A 1 76 ? -18.625 -2.743 8.823 1.00 79.94 76 ILE A CA 1
ATOM 667 C C . ILE A 1 76 ? -17.225 -3.370 8.846 1.00 79.94 76 ILE A C 1
ATOM 669 O O . ILE A 1 76 ? -16.863 -4.016 9.837 1.00 79.94 76 ILE A O 1
ATOM 673 N N . PRO A 1 77 ? -16.417 -3.187 7.788 1.00 78.56 77 PRO A N 1
ATOM 674 C CA . PRO A 1 77 ? -15.086 -3.771 7.722 1.00 78.56 77 PRO A CA 1
ATOM 675 C C . PRO A 1 77 ? -14.206 -3.257 8.870 1.00 78.56 77 PRO A C 1
ATOM 677 O O . PRO A 1 77 ? -14.208 -2.071 9.191 1.00 78.56 77 PRO A O 1
ATOM 680 N N . GLY A 1 78 ? -13.438 -4.159 9.486 1.00 73.56 78 GLY A N 1
ATOM 681 C CA . GLY A 1 78 ? -12.461 -3.826 10.531 1.00 73.56 78 GLY A CA 1
ATOM 682 C C . GLY A 1 78 ? -12.996 -3.793 11.970 1.00 73.56 78 GLY A C 1
ATOM 683 O O . GLY A 1 78 ? -12.193 -3.691 12.897 1.00 73.56 78 GLY A O 1
ATOM 684 N N . ILE A 1 79 ? -14.308 -3.935 12.193 1.00 79.38 79 ILE A N 1
ATOM 685 C CA . ILE A 1 79 ? -14.888 -4.004 13.545 1.00 79.38 79 ILE A CA 1
ATOM 686 C C . ILE A 1 79 ? -15.008 -5.469 13.983 1.00 79.38 79 ILE A C 1
ATOM 688 O O . ILE A 1 79 ? -15.572 -6.301 13.275 1.00 79.38 79 ILE A O 1
ATOM 692 N N . LYS A 1 80 ? -14.480 -5.806 15.167 1.00 78.19 80 LYS A N 1
ATOM 693 C CA . LYS A 1 80 ? -14.659 -7.141 15.758 1.00 78.19 80 LYS A CA 1
ATOM 694 C C . LYS A 1 80 ? -16.112 -7.310 16.200 1.00 78.19 80 LYS A C 1
ATOM 696 O O . LYS A 1 80 ? -16.593 -6.519 17.008 1.00 78.19 80 LYS A O 1
ATOM 701 N N . GLN A 1 81 ? -16.778 -8.354 15.708 1.00 80.69 81 GLN A N 1
ATOM 702 C CA . GLN A 1 81 ? -18.126 -8.699 16.150 1.00 80.69 81 GLN A CA 1
ATOM 703 C C . GLN A 1 81 ? -18.092 -9.123 17.617 1.00 80.69 81 GLN A C 1
ATOM 705 O O . GLN A 1 81 ? -17.356 -10.040 17.990 1.00 80.69 81 GLN A O 1
ATOM 710 N N . ILE A 1 82 ? -18.871 -8.435 18.451 1.00 80.25 82 ILE A N 1
ATOM 711 C CA . ILE A 1 82 ? -19.051 -8.831 19.845 1.00 80.25 82 ILE A CA 1
ATOM 712 C C . ILE A 1 82 ? -20.019 -10.017 19.834 1.00 80.25 82 ILE A C 1
ATOM 714 O O . ILE A 1 82 ? -21.147 -9.864 19.362 1.00 80.25 82 ILE A O 1
ATOM 718 N N . PRO A 1 83 ? -19.612 -11.206 20.307 1.00 81.50 83 PRO A N 1
ATOM 719 C CA . PRO A 1 83 ? -20.531 -12.326 20.384 1.00 81.50 83 PRO A CA 1
ATOM 720 C C . PRO A 1 83 ? -21.648 -12.000 21.382 1.00 81.50 83 PRO A C 1
ATOM 722 O O . PRO A 1 83 ? -21.382 -11.524 22.483 1.00 81.50 83 PRO A O 1
ATOM 725 N N . ASN A 1 84 ? -22.894 -12.338 21.041 1.00 82.19 84 ASN A N 1
ATOM 726 C CA . ASN A 1 84 ? -24.038 -12.265 21.967 1.00 82.19 84 ASN A CA 1
ATOM 727 C 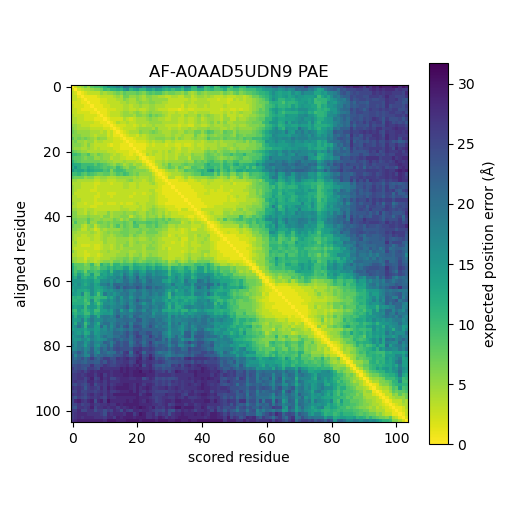C . ASN A 1 84 ? -23.977 -13.328 23.084 1.00 82.19 84 ASN A C 1
ATOM 729 O O . ASN A 1 84 ? -24.950 -13.555 23.800 1.00 82.19 84 ASN A O 1
ATOM 733 N N . THR A 1 85 ? -22.850 -14.023 23.214 1.00 82.81 85 THR A N 1
ATOM 734 C CA . THR A 1 85 ? -22.642 -15.072 24.201 1.00 82.81 85 THR A CA 1
ATOM 735 C C . THR A 1 85 ? -22.324 -14.435 25.545 1.00 82.81 85 THR A C 1
ATOM 737 O O . THR A 1 85 ? -21.254 -13.861 25.744 1.00 82.81 85 THR A O 1
ATOM 740 N N . VAL A 1 86 ? -23.248 -14.569 26.490 1.00 77.94 86 VAL A N 1
ATOM 741 C CA . VAL A 1 86 ? -22.974 -14.297 27.900 1.00 77.94 86 VAL A CA 1
ATOM 742 C C . VAL A 1 86 ? -22.137 -15.463 28.432 1.00 77.94 86 VAL A C 1
ATOM 744 O O . VAL A 1 86 ? -22.523 -16.617 28.272 1.00 77.94 86 VAL A O 1
ATOM 747 N N . HIS A 1 87 ? -20.972 -15.195 29.025 1.00 75.69 87 HIS A N 1
ATOM 748 C CA . HIS A 1 87 ? -20.184 -16.247 29.671 1.00 75.69 87 HIS A CA 1
ATOM 749 C C . HIS A 1 87 ? -20.972 -16.833 30.853 1.00 75.69 87 HIS A C 1
ATOM 751 O O . HIS A 1 87 ? -21.277 -16.123 31.807 1.00 75.69 87 HIS A O 1
ATOM 757 N N . GLU A 1 88 ? -21.309 -18.123 30.780 1.00 76.44 88 GLU A N 1
ATOM 758 C CA . GLU A 1 88 ? -22.159 -18.806 31.771 1.00 76.44 88 GLU A CA 1
ATOM 759 C C . GLU A 1 88 ? -21.452 -19.035 33.113 1.00 76.44 88 GLU A C 1
ATOM 761 O O . GLU A 1 88 ? -22.086 -19.063 34.166 1.00 76.44 88 GLU A O 1
ATOM 766 N N . THR A 1 89 ? -20.128 -19.187 33.095 1.00 73.62 89 THR A N 1
ATOM 767 C CA . THR A 1 89 ? -19.338 -19.499 34.285 1.00 73.62 89 THR A CA 1
ATOM 768 C C . THR A 1 89 ? -18.560 -18.277 34.746 1.00 73.62 89 THR A C 1
ATOM 770 O O . THR A 1 89 ? -17.736 -17.742 34.001 1.00 73.62 89 THR A O 1
ATOM 773 N N . SER A 1 90 ? -18.757 -17.866 35.998 1.00 75.25 90 SER A N 1
ATOM 774 C CA . SER A 1 90 ? -17.839 -16.939 36.652 1.00 75.25 90 SER A CA 1
ATOM 775 C C . SER A 1 90 ? -16.467 -17.606 36.786 1.00 75.25 90 SER A C 1
ATOM 777 O O . SER A 1 90 ? -16.323 -18.693 37.345 1.00 75.25 90 SER A O 1
ATOM 779 N N . SER A 1 91 ? -15.431 -16.973 36.242 1.00 73.56 91 SER A N 1
ATOM 780 C CA . SER A 1 91 ? -14.058 -17.440 36.420 1.00 73.56 91 SER A CA 1
ATOM 781 C C . SER A 1 91 ? -13.664 -17.302 37.891 1.00 73.56 91 SER A C 1
ATOM 783 O O . SER A 1 91 ? -13.669 -16.196 38.434 1.00 73.56 91 SER A O 1
ATOM 785 N N . SER A 1 92 ? -13.314 -18.411 38.543 1.00 77.69 92 SER A N 1
ATOM 786 C CA . SER A 1 92 ? -12.745 -18.376 39.891 1.00 77.69 92 SER A CA 1
ATOM 787 C C . SER A 1 92 ? -11.328 -17.796 39.846 1.00 77.69 92 SER A C 1
ATOM 789 O O . SER A 1 92 ? -10.518 -18.175 38.998 1.00 77.69 92 SER A O 1
ATOM 791 N N . SER A 1 93 ? -11.009 -16.873 40.753 1.00 79.50 93 SER A N 1
ATOM 792 C CA . SER A 1 93 ? -9.663 -16.308 40.860 1.00 79.50 93 SER A CA 1
ATOM 793 C C . SER A 1 93 ? -8.675 -17.376 41.339 1.00 79.50 93 SER A C 1
ATOM 795 O O . SER A 1 93 ? -8.796 -17.859 42.460 1.00 79.50 93 SER A O 1
ATOM 797 N N . ASN A 1 94 ? -7.671 -17.703 40.522 1.00 79.69 94 ASN A N 1
ATOM 798 C CA . ASN A 1 94 ? -6.577 -18.621 40.883 1.00 79.69 94 ASN A CA 1
ATOM 799 C C . ASN A 1 94 ? -5.328 -17.868 41.399 1.00 79.69 94 ASN A C 1
ATOM 801 O O . ASN A 1 94 ? -4.213 -18.382 41.392 1.00 79.69 94 ASN A O 1
ATOM 805 N N . ILE A 1 95 ? -5.498 -16.598 41.786 1.00 84.31 95 ILE A N 1
ATOM 806 C CA . ILE A 1 95 ? -4.415 -15.768 42.314 1.00 84.31 95 ILE A CA 1
ATOM 807 C C . ILE A 1 95 ? -4.230 -16.106 43.789 1.00 84.31 95 ILE A C 1
ATOM 809 O O . ILE A 1 95 ? -5.118 -15.864 44.605 1.00 84.31 95 ILE A O 1
ATOM 813 N N . ASN A 1 96 ? -3.049 -16.619 44.128 1.00 82.44 96 ASN A N 1
ATOM 814 C CA . ASN A 1 96 ? -2.645 -16.772 45.518 1.00 82.44 96 ASN A CA 1
ATOM 815 C C . ASN A 1 96 ? -2.483 -15.379 46.155 1.00 82.44 96 ASN A C 1
ATOM 817 O O . ASN A 1 96 ? -1.728 -14.559 45.621 1.00 82.44 96 ASN A O 1
ATOM 821 N N . PRO A 1 97 ? -3.165 -15.081 47.276 1.00 81.94 97 PRO A N 1
ATOM 822 C CA . PRO A 1 97 ? -3.029 -13.794 47.939 1.00 81.94 97 PRO A CA 1
ATOM 823 C C . PRO A 1 97 ? -1.605 -13.628 48.476 1.00 81.94 97 PRO A C 1
ATOM 825 O O . PRO A 1 97 ? -1.096 -14.458 49.230 1.00 81.94 97 PRO A O 1
ATOM 828 N N . ILE A 1 98 ? -0.954 -12.536 48.077 1.00 84.88 98 ILE A N 1
ATOM 829 C CA . ILE A 1 98 ? 0.350 -12.145 48.614 1.00 84.88 98 ILE A CA 1
ATOM 830 C C . ILE A 1 98 ? 0.124 -11.589 50.019 1.00 84.88 98 ILE A C 1
ATOM 832 O O . ILE A 1 98 ? -0.647 -10.639 50.188 1.00 84.88 98 ILE A O 1
ATOM 836 N N . LYS A 1 99 ? 0.813 -12.164 51.011 1.00 87.75 99 LYS A N 1
ATOM 837 C CA . LYS A 1 99 ? 0.774 -11.677 52.393 1.00 87.75 99 LYS A CA 1
ATOM 838 C C . LYS A 1 99 ? 1.294 -10.253 52.467 1.00 87.75 99 LYS A C 1
ATOM 840 O O . LYS A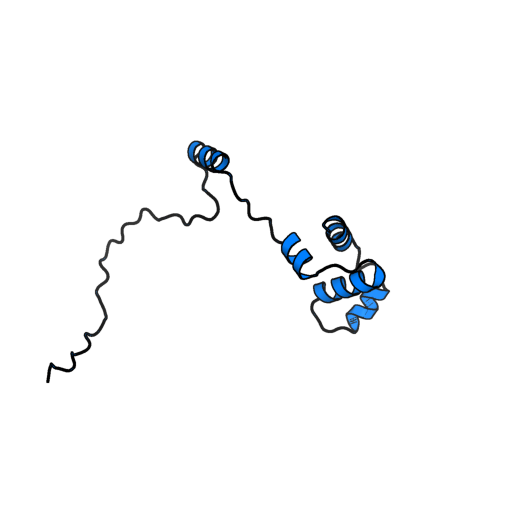 1 99 ? 2.297 -9.907 51.832 1.00 87.75 99 LYS A O 1
ATOM 845 N N . LYS A 1 100 ? 0.604 -9.418 53.233 1.00 90.44 100 LYS A N 1
ATOM 846 C CA . LYS A 1 100 ? 1.026 -8.035 53.421 1.00 90.44 100 LYS A CA 1
ATOM 847 C C . LYS A 1 100 ? 2.230 -8.000 54.368 1.00 90.44 100 LYS A C 1
ATOM 849 O O . LYS A 1 100 ? 2.302 -8.802 55.293 1.00 90.44 100 LYS A O 1
ATOM 854 N N . PRO A 1 101 ? 3.174 -7.064 54.175 1.00 87.19 101 PRO A N 1
ATOM 855 C CA . PRO A 1 101 ? 4.423 -7.035 54.939 1.00 87.19 101 PRO A CA 1
ATOM 856 C C . PRO A 1 101 ? 4.250 -6.795 56.451 1.00 87.19 101 PRO A C 1
ATOM 858 O O . PRO A 1 101 ? 5.213 -6.950 57.189 1.00 87.19 101 PRO A O 1
ATOM 861 N N . TRP A 1 102 ? 3.049 -6.438 56.918 1.00 85.75 102 TRP A N 1
ATOM 862 C CA . TRP A 1 102 ? 2.712 -6.248 58.335 1.00 85.75 102 TRP A CA 1
ATOM 863 C C . TRP A 1 102 ? 1.943 -7.425 58.961 1.00 85.75 102 TRP A C 1
ATOM 865 O O . TRP A 1 102 ? 1.584 -7.347 60.129 1.00 85.75 102 TRP A O 1
ATOM 875 N N . GLU A 1 103 ? 1.671 -8.499 58.214 1.00 83.44 103 GLU A N 1
ATOM 876 C CA . GLU A 1 103 ? 1.022 -9.721 58.726 1.00 83.44 103 GLU A CA 1
ATOM 877 C C . GLU A 1 103 ? 2.030 -10.697 59.376 1.00 83.44 103 GLU A C 1
ATOM 879 O O . GLU A 1 103 ? 1.891 -11.913 59.223 1.00 83.44 103 GLU A O 1
ATOM 884 N N . GLN A 1 104 ? 3.066 -10.181 60.055 1.00 63.22 104 GLN A N 1
ATOM 885 C CA . GLN A 1 104 ? 3.916 -11.009 60.925 1.00 63.22 104 GLN A CA 1
ATOM 886 C C . GLN A 1 104 ? 3.168 -11.433 62.187 1.00 63.22 104 GLN A C 1
ATOM 888 O O . GLN A 1 104 ? 2.501 -10.568 62.795 1.00 63.22 104 GLN A O 1
#

Radius of gyration: 27.63 Å; Cα contacts (8 Å, |Δi|>4): 29; chains: 1; bounding box: 54×28×82 Å